Protein AF-A0A101GDX4-F1 (afdb_monomer)

Radius of gyration: 21.95 Å; Cα contacts (8 Å, |Δi|>4): 167; chains: 1; bounding box: 47×27×61 Å

Sequence (111 aa):
RYDDLLRWKRGDLLEMPWKGIYVPGLDVPMDLDGNGTPDVSFVTKAPDTGTQGVFYFVIDNKSSRLSEGDKGNILWREDETRVFDEKKYLHPISADDIILNPKLTQNPGWE

Secondary structure (DSSP, 8-state):
-HHHHHHTT-GGGGSS-EEEEEE--TT-EE-SSSSSS--EEEESS--SSPPTT-EEEE--SSSEEETTSSSEEEEE-TTS-----GGGGSPPPPHHHHHH-TT--PPTT--

Foldseek 3Di:
DVLVCLVVVNCVVVQDWDWADWFAFAPDFDDPPPPPDGQEGEYCDDDPDDDPNYHYHHQVVAQWAAPVGGTHTITGGPNDRRDDDPQNSDDWDDPVVCVVPVVDDTRPPND

Nearest PDB structures (foldseek):
  3qnk-assembly2_C  TM=5.814E-01  e=3.290E-01  Bacteroides fragilis NCTC 9343
  3qnk-assembly2_D  TM=5.899E-01  e=3.747E-01  Bacteroides fragilis NCTC 9343
  3qnk-assembly1_B  TM=5.827E-01  e=5.187E-01  Bacteroides fragilis NCTC 9343
  3l8c-assembly2_B  TM=4.695E-01  e=6.993E+00  Streptococcus pyogenes serotype M6

Structure (mmCIF, N/CA/C/O backbone):
data_AF-A0A101GDX4-F1
#
_entry.id   AF-A0A101GDX4-F1
#
loop_
_atom_site.group_PDB
_atom_site.id
_atom_site.type_symbol
_atom_site.label_atom_id
_atom_site.label_alt_id
_atom_site.label_comp_id
_atom_site.label_asym_id
_atom_site.label_entity_id
_atom_site.label_seq_id
_atom_site.pdbx_PDB_ins_code
_atom_site.Cartn_x
_atom_site.Cartn_y
_atom_site.Cartn_z
_atom_site.occupancy
_atom_site.B_iso_or_equiv
_atom_site.auth_seq_id
_atom_site.auth_comp_id
_atom_site.auth_asym_id
_atom_site.auth_atom_id
_atom_site.pdbx_PDB_model_num
ATOM 1 N N . ARG A 1 1 ? -17.259 0.432 1.018 1.00 82.94 1 ARG A N 1
ATOM 2 C CA . ARG A 1 1 ? -16.285 -0.683 0.903 1.00 82.94 1 ARG A CA 1
ATOM 3 C C . ARG A 1 1 ? -15.538 -0.922 2.208 1.00 82.94 1 ARG A C 1
ATOM 5 O O . ARG A 1 1 ? -15.690 -2.016 2.721 1.00 82.94 1 ARG A O 1
ATOM 12 N N . TYR A 1 2 ? -14.796 0.039 2.778 1.00 91.88 2 TYR A N 1
ATOM 13 C CA . TYR A 1 2 ? -14.170 -0.160 4.102 1.00 91.88 2 TYR A CA 1
ATOM 14 C C . TYR A 1 2 ? -15.210 -0.484 5.187 1.00 91.88 2 TYR A C 1
ATOM 16 O O . TYR A 1 2 ? -15.087 -1.497 5.864 1.00 91.88 2 TYR A O 1
ATOM 24 N N . ASP A 1 3 ? -16.312 0.269 5.238 1.00 93.62 3 ASP A N 1
ATOM 25 C CA . ASP A 1 3 ? -17.402 0.013 6.193 1.00 93.62 3 ASP A CA 1
ATOM 26 C C . ASP A 1 3 ? -18.028 -1.378 6.049 1.00 93.62 3 ASP A C 1
ATOM 28 O O . ASP A 1 3 ? -18.523 -1.939 7.021 1.00 93.62 3 ASP A O 1
ATOM 32 N N . ASP A 1 4 ? -18.012 -1.956 4.844 1.00 95.62 4 ASP A N 1
ATOM 33 C CA . ASP A 1 4 ? -18.502 -3.317 4.626 1.00 95.62 4 ASP A CA 1
ATOM 34 C C . ASP A 1 4 ? -17.529 -4.335 5.228 1.00 95.62 4 ASP A C 1
ATOM 36 O O . ASP A 1 4 ? -17.963 -5.284 5.873 1.00 95.62 4 ASP A O 1
ATOM 40 N N . LEU A 1 5 ? -16.217 -4.117 5.093 1.00 95.25 5 LEU A N 1
ATOM 41 C CA . LEU A 1 5 ? -15.207 -4.958 5.739 1.00 95.25 5 LEU A CA 1
ATOM 42 C C . LEU A 1 5 ? -15.348 -4.919 7.261 1.00 95.25 5 LEU A C 1
ATOM 44 O O . LEU A 1 5 ? -15.263 -5.963 7.902 1.00 95.25 5 LEU A O 1
ATOM 48 N N . LEU A 1 6 ? -15.636 -3.748 7.833 1.00 94.75 6 LEU A N 1
ATOM 49 C CA . LEU A 1 6 ? -15.895 -3.643 9.266 1.00 94.75 6 LEU A CA 1
ATOM 50 C C . LEU A 1 6 ? -17.185 -4.369 9.663 1.00 94.75 6 LEU A C 1
ATOM 52 O O . LEU A 1 6 ? -17.175 -5.210 10.559 1.00 94.75 6 LEU A O 1
ATOM 56 N N . ARG A 1 7 ? -18.286 -4.099 8.950 1.00 94.31 7 ARG A N 1
ATOM 57 C CA . ARG A 1 7 ? -19.616 -4.659 9.238 1.00 94.31 7 ARG A CA 1
ATOM 58 C C . ARG A 1 7 ? -19.656 -6.183 9.148 1.00 94.31 7 ARG A C 1
ATOM 60 O O . ARG A 1 7 ? -20.339 -6.818 9.942 1.00 94.31 7 ARG A O 1
ATOM 67 N N . TRP A 1 8 ? -18.942 -6.766 8.187 1.00 95.75 8 TRP A N 1
ATOM 68 C CA . TRP A 1 8 ? -18.903 -8.215 7.958 1.00 95.75 8 TRP A CA 1
ATOM 69 C C . TRP A 1 8 ? -17.749 -8.919 8.673 1.00 95.75 8 TRP A C 1
ATOM 71 O O . TRP A 1 8 ? -17.550 -10.113 8.457 1.00 95.75 8 TRP A O 1
ATOM 81 N N . LYS A 1 9 ? -16.989 -8.199 9.507 1.00 94.88 9 LYS A N 1
ATOM 82 C CA . LYS A 1 9 ? -15.807 -8.720 10.199 1.00 94.88 9 LYS A CA 1
ATOM 83 C C . LYS A 1 9 ? -14.784 -9.350 9.233 1.00 94.88 9 LYS A C 1
ATOM 85 O O . LYS A 1 9 ? -14.356 -10.486 9.405 1.00 94.88 9 LYS A O 1
ATOM 90 N N . ARG A 1 10 ? -14.443 -8.614 8.169 1.00 96.12 10 ARG A N 1
ATOM 91 C CA . ARG A 1 10 ? -13.498 -8.999 7.101 1.00 96.12 10 ARG A CA 1
ATOM 92 C C . ARG A 1 10 ? -12.288 -8.064 7.006 1.00 96.12 10 ARG A C 1
ATOM 94 O O . ARG A 1 10 ? -11.862 -7.680 5.919 1.00 96.12 10 ARG A O 1
ATOM 101 N N . GLY A 1 11 ? -11.770 -7.639 8.154 1.00 93.94 11 GLY A N 1
ATOM 102 C CA . GLY A 1 11 ? -10.562 -6.820 8.265 1.00 93.94 11 GLY A CA 1
ATOM 103 C C . GLY A 1 11 ? -9.282 -7.559 7.865 1.00 93.94 11 GLY A C 1
ATOM 104 O O . GLY A 1 11 ? -8.338 -6.916 7.423 1.00 93.94 11 GLY A O 1
ATOM 105 N N . ASP A 1 12 ? -9.288 -8.894 7.896 1.00 94.12 12 ASP A N 1
ATOM 106 C CA . ASP A 1 12 ? -8.229 -9.769 7.369 1.00 94.12 12 ASP A CA 1
ATOM 107 C C . ASP A 1 12 ? -7.890 -9.458 5.900 1.00 94.12 12 ASP A C 1
ATOM 109 O O . ASP A 1 12 ? -6.734 -9.477 5.484 1.00 94.12 12 ASP A O 1
ATOM 113 N N . LEU A 1 13 ? -8.889 -9.063 5.106 1.00 93.88 13 LEU A N 1
ATOM 114 C CA . LEU A 1 13 ? -8.683 -8.668 3.710 1.00 93.88 13 LEU A CA 1
ATOM 115 C C . LEU A 1 13 ? -7.839 -7.391 3.563 1.00 93.88 13 LEU A C 1
ATOM 117 O O . LEU A 1 13 ? -7.289 -7.132 2.493 1.00 93.88 13 LEU A O 1
ATOM 121 N N . LEU A 1 14 ? -7.716 -6.587 4.621 1.00 92.81 14 LEU A N 1
ATOM 122 C CA . LEU A 1 14 ? -6.855 -5.406 4.640 1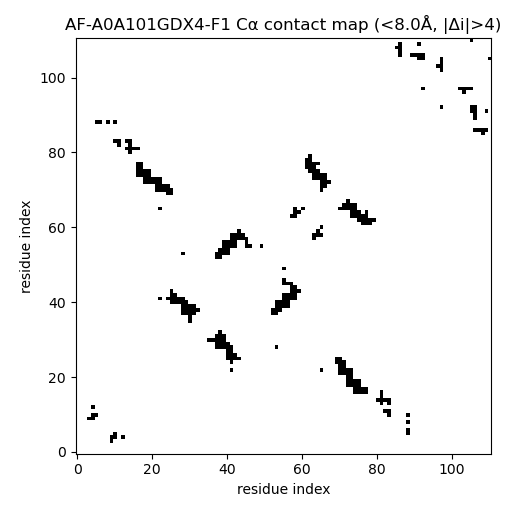.00 92.81 14 LEU A CA 1
ATOM 123 C C . LEU A 1 14 ? -5.393 -5.750 4.918 1.00 92.81 14 LEU A C 1
ATOM 125 O O . LEU A 1 14 ? -4.552 -4.872 4.748 1.00 92.81 14 LEU A O 1
ATOM 129 N N . GLU A 1 15 ? -5.081 -6.986 5.305 1.00 93.31 15 GLU A N 1
ATOM 130 C CA . GLU A 1 15 ? -3.716 -7.460 5.563 1.00 93.31 15 GLU A CA 1
ATOM 131 C C . GLU A 1 15 ? -3.024 -7.980 4.295 1.00 93.31 15 GLU A C 1
ATOM 133 O O . GLU A 1 15 ? -1.810 -8.169 4.281 1.00 93.31 15 GLU A O 1
ATOM 138 N N . MET A 1 16 ? -3.771 -8.170 3.201 1.00 90.94 16 MET A N 1
ATOM 139 C CA . MET A 1 16 ? -3.242 -8.680 1.933 1.00 90.94 16 MET A CA 1
ATOM 140 C C . MET A 1 16 ? -2.056 -7.845 1.412 1.00 90.94 16 MET A C 1
ATOM 142 O O . MET A 1 16 ? -2.077 -6.622 1.543 1.00 90.94 16 MET A O 1
ATOM 146 N N . PRO A 1 17 ? -1.053 -8.442 0.746 1.00 88.94 17 PRO A N 1
ATOM 147 C CA . PRO A 1 17 ? 0.048 -7.685 0.156 1.00 88.94 17 PRO A CA 1
ATOM 148 C C . PRO A 1 17 ? -0.438 -6.626 -0.836 1.00 88.94 17 PRO A C 1
ATOM 150 O O . PRO A 1 17 ? -1.387 -6.844 -1.598 1.00 88.94 17 PRO A O 1
ATOM 153 N N . TRP A 1 18 ? 0.234 -5.477 -0.865 1.00 91.06 18 TRP A N 1
ATOM 154 C CA . TRP A 1 18 ? -0.032 -4.466 -1.879 1.00 91.06 18 TRP A CA 1
ATOM 155 C C . TRP A 1 18 ? 0.555 -4.907 -3.213 1.00 91.06 18 TRP A C 1
ATOM 157 O O . TRP A 1 18 ? 1.769 -4.914 -3.413 1.00 91.06 18 TRP A O 1
ATOM 167 N N . LYS A 1 19 ? -0.341 -5.281 -4.125 1.00 92.62 19 LYS A N 1
ATOM 168 C CA . LYS A 1 19 ? -0.009 -5.721 -5.474 1.00 92.62 19 LYS A CA 1
ATOM 169 C C . LYS A 1 19 ? -0.240 -4.575 -6.457 1.00 92.62 19 LYS A C 1
ATOM 171 O O . LYS A 1 19 ? -1.372 -4.136 -6.647 1.00 92.62 19 LYS A O 1
ATOM 176 N N . GLY A 1 20 ? 0.843 -4.085 -7.046 1.00 92.94 20 GLY A N 1
ATOM 177 C CA . GLY A 1 20 ? 0.854 -3.016 -8.037 1.00 92.94 20 GLY A CA 1
ATOM 178 C C . GLY A 1 20 ? 0.750 -3.519 -9.478 1.00 92.94 20 GLY A C 1
ATOM 179 O O . GLY A 1 20 ? 0.327 -4.648 -9.755 1.00 92.94 20 GLY A O 1
ATOM 180 N N . ILE A 1 21 ? 1.156 -2.651 -10.406 1.00 93.44 21 ILE A N 1
ATOM 181 C CA . ILE A 1 21 ? 1.162 -2.917 -11.850 1.00 93.44 21 ILE A CA 1
ATOM 182 C C . ILE A 1 21 ? 2.060 -4.105 -12.213 1.00 93.44 21 ILE A C 1
ATOM 184 O O . ILE A 1 21 ? 2.933 -4.497 -11.438 1.00 93.44 21 ILE A O 1
ATOM 188 N N . TYR A 1 22 ? 1.820 -4.683 -13.389 1.00 94.88 22 TYR A N 1
ATOM 189 C CA . TYR A 1 22 ? 2.669 -5.726 -13.957 1.00 94.88 22 TYR A CA 1
ATOM 190 C C . TYR A 1 22 ? 3.878 -5.103 -14.660 1.00 94.88 22 TYR A C 1
ATOM 192 O O . TYR A 1 22 ? 3.715 -4.200 -15.476 1.00 94.88 22 TYR A O 1
ATOM 200 N N . VAL A 1 23 ? 5.067 -5.619 -14.368 1.00 95.12 23 VAL A N 1
ATOM 201 C CA . VAL A 1 23 ? 6.347 -5.243 -14.966 1.00 95.12 23 VAL A CA 1
ATOM 202 C C . VAL A 1 23 ? 6.812 -6.400 -15.857 1.00 95.12 23 VAL A C 1
ATOM 204 O O . VAL A 1 23 ? 6.926 -7.530 -15.375 1.00 95.12 23 VAL A O 1
ATOM 207 N N . PRO A 1 24 ? 7.065 -6.165 -17.157 1.00 93.81 24 PRO A N 1
ATOM 208 C CA . PRO A 1 24 ? 7.417 -7.228 -18.096 1.00 93.81 24 PRO A CA 1
ATOM 209 C C . PRO A 1 24 ? 8.838 -7.770 -17.905 1.00 93.81 24 PRO A C 1
ATOM 211 O O . PRO A 1 24 ? 9.093 -8.912 -18.285 1.00 93.81 24 PRO A O 1
ATOM 214 N N . GLY A 1 25 ? 9.738 -6.978 -17.324 1.00 94.44 25 GLY A N 1
ATOM 215 C CA . GLY A 1 25 ? 11.118 -7.356 -17.050 1.00 94.44 25 GLY A CA 1
ATOM 216 C C . GLY A 1 25 ? 11.897 -6.226 -16.378 1.00 94.44 25 GLY A C 1
ATOM 217 O O . GLY A 1 25 ? 11.524 -5.057 -16.495 1.00 94.44 25 GLY A O 1
ATOM 218 N N . LEU A 1 26 ? 12.984 -6.578 -15.694 1.00 93.38 26 LEU A N 1
ATOM 219 C CA . LEU A 1 26 ? 13.979 -5.618 -15.215 1.00 93.38 26 LEU A CA 1
ATOM 220 C C . LEU A 1 26 ? 14.703 -4.943 -16.384 1.00 93.38 26 LEU A C 1
ATOM 222 O O . LEU A 1 26 ? 14.898 -5.543 -17.439 1.00 93.38 26 LEU A O 1
ATOM 226 N N . ASP A 1 27 ? 15.098 -3.689 -16.177 1.00 92.44 27 ASP A N 1
ATOM 227 C CA . ASP A 1 27 ? 15.819 -2.843 -17.130 1.00 92.44 27 ASP A CA 1
ATOM 228 C C . ASP A 1 27 ? 15.075 -2.613 -18.462 1.00 92.44 27 ASP A C 1
ATOM 230 O O . ASP A 1 27 ? 15.655 -2.113 -19.427 1.00 92.44 27 ASP A O 1
ATOM 234 N N . VAL A 1 28 ? 13.775 -2.927 -18.513 1.00 92.38 28 VAL A N 1
ATOM 235 C CA . VAL A 1 28 ? 12.891 -2.657 -19.651 1.00 92.38 28 VAL A CA 1
ATOM 236 C C . VAL A 1 28 ? 12.095 -1.380 -19.366 1.00 92.38 28 VAL A C 1
ATOM 238 O O . VAL A 1 28 ? 11.230 -1.390 -18.486 1.00 92.38 28 VAL A O 1
ATOM 241 N N . PRO A 1 29 ? 12.345 -0.278 -20.098 1.00 92.44 29 PRO A N 1
ATOM 242 C CA . PRO A 1 29 ? 11.544 0.930 -19.972 1.00 92.44 29 PRO A CA 1
ATOM 243 C C . PRO A 1 29 ? 10.091 0.685 -20.396 1.00 92.44 29 PRO A C 1
ATOM 245 O O . PRO A 1 29 ? 9.825 0.010 -21.391 1.00 92.44 29 PRO A O 1
ATOM 248 N N . MET A 1 30 ? 9.157 1.254 -19.645 1.00 94.12 30 MET A N 1
ATOM 249 C CA . MET A 1 30 ? 7.720 1.152 -19.846 1.00 94.12 30 MET A CA 1
ATOM 250 C C . MET A 1 30 ? 7.131 2.532 -20.115 1.00 94.12 30 MET A C 1
ATOM 252 O O . MET A 1 30 ? 7.428 3.489 -19.402 1.00 94.12 30 MET A O 1
ATOM 256 N N . ASP A 1 31 ? 6.271 2.589 -21.122 1.00 94.81 31 ASP A N 1
ATOM 257 C CA . ASP A 1 31 ? 5.364 3.698 -21.396 1.00 94.81 31 ASP A CA 1
ATOM 258 C C . ASP A 1 31 ? 4.060 3.437 -20.625 1.00 94.81 31 ASP A C 1
ATOM 260 O O . ASP A 1 31 ? 3.380 2.430 -20.856 1.00 94.81 31 ASP A O 1
ATOM 264 N N . LEU A 1 32 ? 3.779 4.274 -19.630 1.00 92.44 32 LEU A N 1
ATOM 265 C CA . LEU A 1 32 ? 2.620 4.148 -18.752 1.00 92.44 32 LEU A CA 1
ATOM 266 C C . LEU A 1 32 ? 1.477 5.077 -19.162 1.00 92.44 32 LEU A C 1
ATOM 268 O O . LEU A 1 32 ? 0.331 4.800 -18.794 1.00 92.44 32 LEU A O 1
ATOM 272 N N . ASP A 1 33 ? 1.764 6.158 -19.887 1.00 93.56 33 ASP A N 1
ATOM 273 C CA . ASP A 1 33 ? 0.761 7.124 -20.341 1.00 93.56 33 ASP A CA 1
ATOM 274 C C . ASP A 1 33 ? 0.312 6.913 -21.804 1.00 93.56 33 ASP A C 1
ATOM 276 O O . ASP A 1 33 ? -0.706 7.467 -22.229 1.00 93.56 33 ASP A O 1
ATOM 280 N N . GLY A 1 34 ? 1.004 6.048 -22.545 1.00 92.38 34 GLY A N 1
ATOM 281 C CA . GLY A 1 34 ? 0.720 5.679 -23.928 1.00 92.38 34 GLY A CA 1
ATOM 282 C C . GLY A 1 34 ? 1.215 6.689 -24.965 1.00 92.38 34 GLY A C 1
ATOM 283 O O . GLY A 1 34 ? 0.695 6.700 -26.087 1.00 92.38 34 GLY A O 1
ATOM 284 N N . ASN A 1 35 ? 2.159 7.568 -24.620 1.00 94.88 35 ASN A N 1
ATOM 285 C CA . ASN A 1 35 ? 2.654 8.622 -25.508 1.00 94.88 35 ASN A CA 1
ATOM 286 C C . ASN A 1 35 ? 3.744 8.154 -26.502 1.00 94.88 35 ASN A C 1
ATOM 288 O O .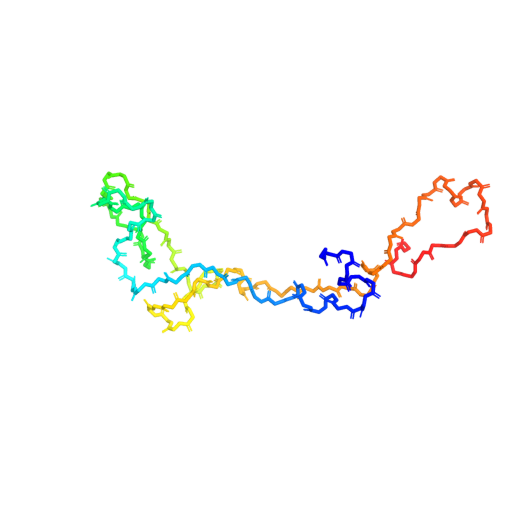 ASN A 1 35 ? 4.178 8.930 -27.359 1.00 94.88 35 ASN A O 1
ATOM 292 N N . GLY A 1 36 ? 4.170 6.889 -26.429 1.00 92.62 36 GLY A N 1
ATOM 293 C CA . GLY A 1 36 ? 5.204 6.297 -27.278 1.00 92.62 36 GLY A CA 1
ATOM 294 C C . GLY A 1 36 ? 6.638 6.549 -26.803 1.00 92.62 36 GLY A C 1
ATOM 295 O O . GLY A 1 36 ? 7.584 6.127 -27.474 1.00 92.62 36 GLY A O 1
ATOM 296 N N . THR A 1 37 ? 6.820 7.212 -25.662 1.00 93.75 37 THR A N 1
ATOM 297 C CA . THR A 1 37 ? 8.101 7.406 -24.978 1.00 93.75 37 THR A CA 1
ATOM 298 C C . THR A 1 37 ? 8.062 6.735 -23.602 1.00 93.75 37 THR A C 1
ATOM 300 O O . THR A 1 37 ? 7.010 6.694 -22.978 1.00 93.75 37 THR A O 1
ATOM 303 N N . PRO A 1 38 ? 9.170 6.152 -23.113 1.00 93.56 38 PRO A N 1
ATOM 304 C CA . PRO A 1 38 ? 9.140 5.491 -21.814 1.00 93.56 38 PRO A CA 1
ATOM 305 C C . PRO A 1 38 ? 9.080 6.486 -20.650 1.00 93.56 38 PRO A C 1
ATOM 307 O O . PRO A 1 38 ? 9.819 7.469 -20.641 1.00 93.56 38 PRO A O 1
ATOM 310 N N . ASP A 1 39 ? 8.297 6.149 -19.627 1.00 93.56 39 ASP A N 1
ATOM 311 C CA . ASP A 1 39 ? 8.129 6.938 -18.402 1.00 93.56 39 ASP A CA 1
ATOM 312 C C . ASP A 1 39 ? 8.898 6.352 -17.218 1.00 93.56 39 ASP A C 1
ATOM 314 O O . ASP A 1 39 ? 9.386 7.081 -16.355 1.00 93.56 39 ASP A O 1
ATOM 318 N N . VAL A 1 40 ? 8.987 5.021 -17.130 1.00 93.94 40 VAL A N 1
ATOM 319 C CA . VAL A 1 40 ? 9.585 4.334 -15.978 1.00 93.94 40 VAL A CA 1
ATOM 320 C C . VAL A 1 40 ? 10.425 3.140 -16.406 1.00 93.94 40 VAL A C 1
ATOM 322 O O . VAL A 1 40 ? 10.111 2.472 -17.381 1.00 93.94 40 VAL A O 1
ATOM 325 N N . SER A 1 41 ? 11.476 2.825 -15.661 1.00 94.38 41 SER A N 1
ATOM 326 C CA . SER A 1 41 ? 12.209 1.565 -15.774 1.00 94.38 41 SER A CA 1
ATOM 327 C C . SER A 1 41 ? 12.471 0.990 -14.385 1.00 94.38 41 SER A C 1
ATOM 329 O O . SER A 1 41 ? 12.824 1.721 -13.456 1.00 94.38 41 SER A O 1
ATOM 331 N N . PHE A 1 42 ? 12.281 -0.319 -14.234 1.00 94.12 42 PHE A N 1
ATOM 332 C CA . PHE A 1 42 ? 12.492 -1.038 -12.978 1.00 94.12 42 PHE A CA 1
ATOM 333 C C . PHE A 1 42 ? 13.866 -1.691 -12.999 1.00 94.12 42 PHE A C 1
ATOM 335 O O . PHE A 1 42 ? 14.123 -2.554 -13.830 1.00 94.12 42 PHE A O 1
ATOM 342 N N . VAL A 1 43 ? 14.750 -1.287 -12.094 1.00 94.06 43 VAL A N 1
ATOM 343 C CA . VAL A 1 43 ? 16.172 -1.650 -12.133 1.00 94.06 43 VAL A CA 1
ATOM 344 C C . VAL A 1 43 ? 16.632 -2.191 -10.787 1.00 94.06 43 VAL A C 1
ATOM 346 O O . VAL A 1 43 ? 16.058 -1.874 -9.752 1.00 94.06 43 VAL A O 1
ATOM 349 N N . THR A 1 44 ? 17.701 -2.982 -10.760 1.00 92.94 44 THR A N 1
ATOM 350 C CA . THR A 1 44 ? 18.325 -3.410 -9.486 1.00 92.94 44 THR A CA 1
ATOM 351 C C . THR A 1 44 ? 19.313 -2.379 -8.943 1.00 92.94 44 THR A C 1
ATOM 353 O O . THR A 1 44 ? 19.605 -2.343 -7.748 1.00 92.94 44 THR A O 1
ATOM 356 N N . LYS A 1 45 ? 19.817 -1.508 -9.818 1.00 92.75 45 LYS A N 1
ATOM 357 C CA . LYS A 1 45 ? 20.704 -0.395 -9.492 1.00 92.75 45 LYS A CA 1
ATOM 358 C C . LYS A 1 45 ? 20.373 0.773 -10.412 1.00 92.75 45 LYS A C 1
ATOM 360 O O . LYS A 1 45 ? 20.221 0.583 -11.614 1.00 92.75 45 LYS A O 1
ATOM 365 N N . ALA A 1 46 ? 20.297 1.979 -9.854 1.00 89.62 46 ALA A N 1
ATOM 366 C CA . ALA A 1 46 ? 20.129 3.182 -10.659 1.00 89.62 46 ALA A CA 1
ATOM 367 C C . ALA A 1 46 ? 21.305 3.344 -11.651 1.00 89.62 46 ALA A C 1
ATOM 369 O O . ALA A 1 46 ? 22.459 3.138 -11.252 1.00 89.62 46 ALA A O 1
ATOM 370 N N . PRO A 1 47 ? 21.040 3.696 -12.922 1.00 89.38 47 PRO A N 1
ATOM 371 C CA . PRO A 1 47 ? 22.093 3.927 -13.903 1.00 89.38 47 PRO A CA 1
ATOM 372 C C . PRO A 1 47 ? 22.864 5.216 -13.594 1.00 89.38 47 PRO A C 1
ATOM 374 O O . PRO A 1 47 ? 22.291 6.195 -13.120 1.00 89.38 47 PRO A O 1
ATOM 377 N N . ASP A 1 48 ? 24.156 5.242 -13.931 1.00 88.44 48 ASP A N 1
ATOM 378 C CA . ASP A 1 48 ? 25.006 6.431 -13.746 1.00 88.44 48 ASP A CA 1
ATOM 379 C C . ASP A 1 48 ? 24.601 7.582 -14.689 1.00 88.44 48 ASP A C 1
ATOM 381 O O . ASP A 1 48 ? 24.851 8.754 -14.415 1.00 88.44 48 ASP A O 1
ATOM 385 N N . THR A 1 49 ? 23.965 7.260 -15.818 1.00 87.56 49 THR A N 1
ATOM 386 C CA . THR A 1 49 ? 23.396 8.229 -16.763 1.00 87.56 49 THR A CA 1
ATOM 387 C C . THR A 1 49 ? 21.981 7.796 -17.119 1.00 87.56 49 THR A C 1
ATOM 389 O O . THR A 1 49 ? 21.786 6.827 -17.851 1.00 87.56 49 THR A O 1
ATOM 392 N N . GLY A 1 50 ? 20.991 8.495 -16.566 1.00 84.88 50 GLY A N 1
ATOM 393 C CA . GLY A 1 50 ? 19.580 8.243 -16.845 1.00 84.88 50 GLY A CA 1
ATOM 394 C C . GLY A 1 50 ? 19.128 8.850 -18.172 1.00 84.88 50 GLY A C 1
ATOM 395 O O . GLY A 1 50 ? 19.644 9.877 -18.617 1.00 84.88 50 GLY A O 1
ATOM 396 N N . THR A 1 51 ? 18.133 8.230 -18.797 1.00 88.81 51 THR A N 1
ATOM 397 C CA . THR A 1 51 ? 17.428 8.809 -19.942 1.00 88.81 51 THR A CA 1
ATOM 398 C C . THR A 1 51 ? 16.488 9.919 -19.469 1.00 88.81 51 THR A C 1
ATOM 400 O O . THR A 1 51 ? 15.744 9.748 -18.504 1.00 88.81 51 THR A O 1
ATOM 403 N N . GLN A 1 52 ? 16.512 11.073 -20.143 1.00 89.12 52 GLN A N 1
ATOM 404 C CA . GLN A 1 52 ? 15.617 12.186 -19.823 1.00 89.12 52 GLN A CA 1
ATOM 405 C C . GLN A 1 52 ? 14.154 11.758 -20.004 1.00 89.12 52 GLN A C 1
ATOM 407 O O . GLN A 1 52 ? 13.799 11.222 -21.048 1.00 89.12 52 GLN A O 1
ATOM 412 N N . GLY A 1 53 ? 13.323 12.009 -18.991 1.00 88.56 53 GLY A N 1
ATOM 413 C CA . GLY A 1 53 ? 11.909 11.613 -18.982 1.00 88.56 53 GLY A CA 1
ATOM 414 C C . GLY A 1 53 ? 11.638 10.242 -18.359 1.00 88.56 53 GLY A C 1
ATOM 415 O O . GLY A 1 53 ? 10.507 9.994 -17.968 1.00 88.56 53 GLY A O 1
ATOM 416 N N . VAL A 1 54 ? 12.665 9.403 -18.162 1.00 93.31 54 VAL A N 1
ATOM 417 C CA . VAL A 1 54 ? 12.508 8.071 -17.560 1.00 93.31 54 VAL A CA 1
ATOM 418 C C . VAL A 1 54 ? 12.820 8.115 -16.067 1.00 93.31 54 VAL A C 1
ATOM 420 O O . VAL A 1 54 ? 13.928 8.458 -15.648 1.00 93.31 54 VAL A O 1
ATOM 423 N N . PHE A 1 55 ? 11.854 7.716 -15.249 1.00 93.31 55 PHE A N 1
ATOM 424 C CA . PHE A 1 55 ? 12.043 7.472 -13.828 1.00 93.31 55 PHE A CA 1
ATOM 425 C C . PHE A 1 55 ? 12.606 6.064 -13.595 1.00 93.31 55 PHE A C 1
ATOM 427 O O . PHE A 1 55 ? 12.058 5.078 -14.076 1.00 93.31 55 PHE A O 1
ATOM 434 N N . TYR A 1 56 ? 13.682 5.939 -12.822 1.00 93.31 56 TYR A N 1
ATOM 435 C CA . TYR A 1 56 ? 14.268 4.635 -12.499 1.00 93.31 56 TYR A CA 1
ATOM 436 C C . TYR A 1 56 ? 13.847 4.207 -11.097 1.00 93.31 56 TYR A C 1
ATOM 438 O O . TYR A 1 56 ? 14.306 4.770 -10.102 1.00 93.31 56 TYR A O 1
ATOM 446 N N . PHE A 1 57 ? 12.979 3.201 -11.016 1.00 92.62 57 PHE A N 1
ATOM 447 C CA . PHE A 1 57 ? 12.562 2.611 -9.752 1.00 92.62 57 PHE A CA 1
ATOM 448 C C . PHE A 1 57 ? 13.499 1.457 -9.381 1.00 92.62 57 PHE A C 1
ATOM 450 O O . PHE A 1 57 ? 13.633 0.496 -10.136 1.00 92.62 57 PHE A O 1
ATOM 457 N N . VAL A 1 58 ? 14.137 1.537 -8.211 1.00 93.38 58 VAL A N 1
ATOM 458 C CA . VAL A 1 58 ? 15.086 0.513 -7.758 1.00 93.38 58 VAL A CA 1
ATOM 459 C C . VAL A 1 58 ? 14.361 -0.590 -6.986 1.00 93.38 58 VAL A C 1
ATOM 461 O O . VAL A 1 58 ? 13.809 -0.335 -5.919 1.00 93.38 58 VAL A O 1
ATOM 464 N N . ILE A 1 59 ? 14.405 -1.816 -7.508 1.00 92.38 59 ILE A N 1
ATOM 465 C CA . ILE A 1 59 ? 13.921 -3.033 -6.850 1.00 92.38 59 ILE A CA 1
ATOM 466 C C . ILE A 1 59 ? 15.006 -3.529 -5.892 1.00 92.38 59 ILE A C 1
ATOM 468 O O . ILE A 1 59 ? 16.026 -4.085 -6.300 1.00 92.38 59 ILE A O 1
ATOM 472 N N . ASP A 1 60 ? 14.781 -3.315 -4.599 1.00 90.81 60 ASP A N 1
ATOM 473 C CA . ASP A 1 60 ? 15.723 -3.647 -3.523 1.00 90.81 60 ASP A CA 1
ATOM 474 C C . ASP A 1 60 ? 15.641 -5.110 -3.049 1.00 90.81 60 ASP A C 1
ATOM 476 O O . ASP A 1 60 ? 16.432 -5.537 -2.203 1.00 90.81 60 ASP A O 1
ATOM 480 N N . ASN A 1 61 ? 14.676 -5.880 -3.564 1.00 88.25 61 ASN A N 1
ATOM 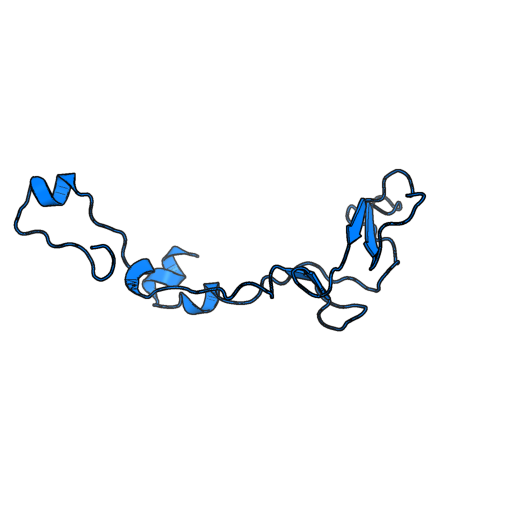481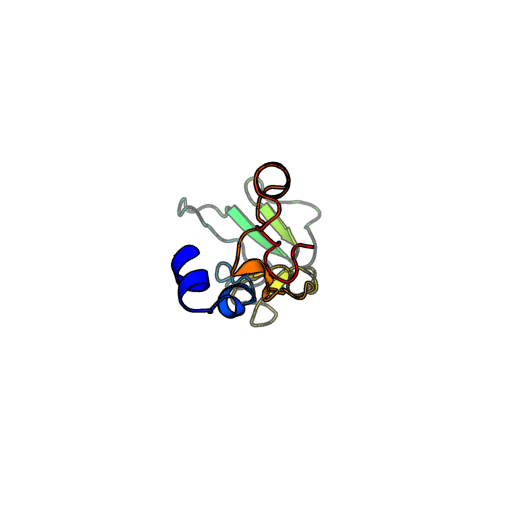 C CA . ASN A 1 61 ? 14.350 -7.227 -3.102 1.00 88.25 61 ASN A CA 1
ATOM 482 C C . ASN A 1 61 ? 14.095 -7.311 -1.586 1.00 88.25 61 ASN A C 1
ATOM 484 O O . ASN A 1 61 ? 14.272 -8.368 -0.972 1.00 88.25 61 ASN A O 1
ATOM 488 N N . LYS A 1 62 ? 13.642 -6.221 -0.962 1.00 88.44 62 LYS A N 1
ATOM 489 C CA . LYS A 1 62 ? 13.244 -6.171 0.451 1.00 88.44 62 LYS A CA 1
ATOM 490 C C . LYS A 1 62 ? 11.873 -5.527 0.583 1.00 88.44 62 LYS A C 1
ATOM 492 O O . LYS A 1 62 ? 10.896 -6.243 0.759 1.00 88.44 62 LYS A O 1
ATOM 497 N N . SER A 1 63 ? 11.815 -4.207 0.441 1.00 88.00 63 SER A N 1
ATOM 498 C CA . SER A 1 63 ? 10.573 -3.438 0.507 1.00 88.00 63 SER A CA 1
ATOM 499 C C . SER A 1 63 ? 9.834 -3.392 -0.827 1.00 88.00 63 SER A C 1
ATOM 501 O O . SER A 1 63 ? 8.639 -3.121 -0.878 1.00 88.00 63 SER A O 1
ATOM 503 N N . SER A 1 64 ? 10.529 -3.691 -1.917 1.00 90.81 64 SER A N 1
ATOM 504 C CA . SER A 1 64 ? 9.996 -3.720 -3.269 1.00 90.81 64 SER A CA 1
ATOM 505 C C . SER A 1 64 ? 10.496 -4.972 -3.981 1.00 90.81 64 SER A C 1
ATOM 507 O O . SER A 1 64 ? 11.697 -5.246 -4.039 1.00 90.81 64 SER A O 1
ATOM 509 N N . ARG A 1 65 ? 9.560 -5.774 -4.489 1.00 92.75 65 ARG A N 1
ATOM 510 C CA . ARG A 1 65 ? 9.836 -7.043 -5.178 1.00 92.75 65 ARG A CA 1
ATOM 511 C C . ARG A 1 65 ? 8.947 -7.190 -6.397 1.00 92.75 65 ARG A C 1
ATOM 513 O O . ARG A 1 65 ? 7.865 -6.614 -6.449 1.00 92.75 65 ARG A O 1
ATOM 520 N N . LEU A 1 66 ? 9.389 -7.988 -7.359 1.00 94.00 66 LEU A N 1
ATOM 521 C CA . LEU A 1 66 ? 8.542 -8.451 -8.452 1.00 94.00 66 LEU A CA 1
ATOM 522 C C . LEU A 1 66 ? 8.063 -9.870 -8.147 1.00 94.00 66 LEU A C 1
ATOM 524 O O . LEU A 1 66 ? 8.829 -10.693 -7.645 1.00 94.00 66 LEU A O 1
ATOM 528 N N . SER A 1 67 ? 6.795 -10.163 -8.437 1.00 93.88 67 SER A N 1
ATOM 529 C CA . SER A 1 67 ? 6.167 -11.430 -8.043 1.00 93.88 67 SER A CA 1
ATOM 530 C C . SER A 1 67 ? 6.797 -12.680 -8.668 1.00 93.88 67 SER A C 1
ATOM 532 O O . SER A 1 67 ? 6.612 -13.768 -8.134 1.00 93.88 67 SER A O 1
ATOM 534 N N . GLU A 1 68 ? 7.513 -12.548 -9.788 1.00 93.25 68 GLU A N 1
ATOM 535 C CA . GLU A 1 68 ? 8.205 -13.650 -10.477 1.00 93.25 68 GLU A CA 1
ATOM 536 C C . GLU A 1 68 ? 9.738 -13.477 -10.465 1.00 93.25 68 GLU A C 1
ATOM 538 O O . GLU A 1 68 ? 10.448 -14.151 -11.205 1.00 93.25 68 GLU A O 1
ATOM 543 N N . GLY A 1 69 ? 10.269 -12.592 -9.613 1.00 89.38 69 GLY A N 1
ATOM 544 C CA . GLY A 1 69 ? 11.705 -12.338 -9.471 1.00 89.38 69 GLY A CA 1
ATOM 545 C C . GLY A 1 69 ? 12.217 -11.233 -10.396 1.00 89.38 69 GLY A C 1
ATOM 546 O O . GLY A 1 69 ? 12.585 -10.167 -9.911 1.00 89.38 69 GLY A O 1
ATOM 547 N N . ASP A 1 70 ? 12.221 -11.464 -11.710 1.00 91.88 70 ASP A N 1
ATOM 548 C CA . ASP A 1 70 ? 12.677 -10.493 -12.724 1.00 91.88 70 ASP A CA 1
ATOM 549 C C . ASP A 1 70 ? 11.535 -9.812 -13.496 1.00 91.88 70 ASP A C 1
ATOM 551 O O . ASP A 1 70 ? 11.762 -8.852 -14.230 1.00 91.88 70 ASP A O 1
ATOM 555 N N . LYS A 1 71 ? 10.304 -10.283 -13.305 1.00 93.69 71 LYS A N 1
ATOM 556 C CA . LYS A 1 71 ? 9.069 -9.789 -13.921 1.00 93.69 71 LYS A CA 1
ATOM 557 C C . LYS A 1 71 ? 7.877 -10.050 -13.001 1.00 93.69 71 LYS A C 1
ATOM 559 O O . LYS A 1 71 ? 8.021 -10.617 -11.915 1.00 93.69 71 LYS A O 1
ATOM 564 N N . GLY A 1 72 ? 6.685 -9.654 -13.427 1.00 95.25 72 GLY A N 1
ATOM 565 C CA . GLY A 1 72 ? 5.456 -9.868 -12.668 1.00 95.25 72 GLY A CA 1
ATOM 566 C C . GLY A 1 72 ? 4.947 -8.593 -12.009 1.00 95.25 72 GLY A C 1
ATOM 567 O O . GLY A 1 72 ? 5.352 -7.486 -12.348 1.00 95.25 72 GLY A O 1
ATOM 568 N N . ASN A 1 73 ? 4.022 -8.724 -11.064 1.00 95.38 73 ASN A N 1
ATOM 569 C CA . ASN A 1 73 ? 3.476 -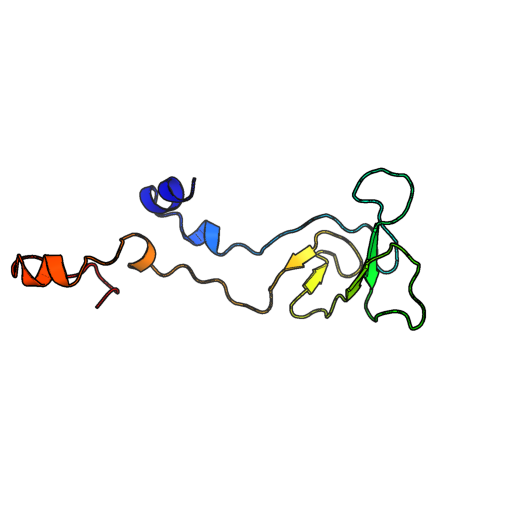7.567 -10.364 1.00 95.38 73 ASN A CA 1
ATOM 570 C C . ASN A 1 73 ? 4.429 -7.050 -9.289 1.00 95.38 73 ASN A C 1
ATOM 572 O O . ASN A 1 73 ? 5.064 -7.838 -8.589 1.00 95.38 73 ASN A O 1
ATOM 576 N N . ILE A 1 74 ? 4.446 -5.732 -9.105 1.00 93.88 74 ILE A N 1
ATOM 577 C CA . ILE A 1 74 ? 5.161 -5.104 -7.992 1.00 93.88 74 ILE A CA 1
ATOM 578 C C . ILE A 1 74 ? 4.479 -5.498 -6.682 1.00 93.88 74 ILE A C 1
ATOM 580 O O . ILE A 1 74 ? 3.275 -5.300 -6.518 1.00 93.88 74 ILE A O 1
ATOM 584 N N . LEU A 1 75 ? 5.250 -6.037 -5.750 1.00 93.50 75 LEU A N 1
ATOM 585 C CA . LEU A 1 75 ? 4.862 -6.283 -4.370 1.00 93.50 75 LEU A CA 1
ATOM 586 C C . LEU A 1 75 ? 5.489 -5.182 -3.514 1.00 93.50 75 LEU A C 1
ATOM 588 O O . LEU A 1 75 ? 6.713 -5.035 -3.482 1.00 93.50 75 LEU A O 1
ATOM 592 N N . TRP A 1 76 ? 4.642 -4.375 -2.875 1.00 90.69 76 TRP A N 1
ATOM 593 C CA . TRP A 1 76 ? 5.063 -3.216 -2.090 1.00 90.69 76 TRP A CA 1
ATOM 594 C C . TRP A 1 76 ? 5.025 -3.515 -0.592 1.00 90.69 76 TRP A C 1
ATOM 596 O O . TRP A 1 76 ? 4.014 -4.002 -0.084 1.00 90.69 76 TRP A O 1
ATOM 606 N N . ARG A 1 77 ? 6.111 -3.160 0.100 1.00 90.12 77 ARG A N 1
ATOM 607 C CA . ARG A 1 77 ? 6.321 -3.277 1.552 1.00 90.12 77 ARG A CA 1
ATOM 608 C C . ARG A 1 77 ? 6.051 -4.681 2.086 1.00 90.12 77 ARG A C 1
ATOM 610 O O . ARG A 1 77 ? 5.418 -4.855 3.120 1.00 90.12 77 ARG A O 1
ATOM 617 N N . GLU A 1 78 ? 6.530 -5.696 1.364 1.00 84.94 78 GLU A N 1
ATOM 618 C CA . GLU A 1 78 ? 6.431 -7.099 1.801 1.00 84.94 78 GLU A CA 1
ATOM 619 C C . GLU A 1 78 ? 7.289 -7.377 3.054 1.00 84.94 78 GLU A C 1
ATOM 621 O O . GLU A 1 78 ? 7.069 -8.353 3.767 1.00 84.94 78 GLU A O 1
ATOM 626 N N . ASP A 1 79 ? 8.241 -6.493 3.359 1.00 89.00 79 ASP A N 1
ATOM 627 C CA . ASP A 1 79 ? 9.020 -6.499 4.595 1.00 89.00 79 ASP A CA 1
ATOM 628 C C . ASP A 1 79 ? 8.202 -6.108 5.838 1.00 89.00 79 ASP A C 1
ATOM 630 O O . ASP A 1 79 ? 8.623 -6.390 6.962 1.00 89.00 79 ASP A O 1
ATOM 634 N N . GLU A 1 80 ? 7.027 -5.499 5.664 1.00 89.44 80 GLU A N 1
ATOM 635 C CA . GLU A 1 80 ? 6.138 -5.112 6.754 1.00 89.44 80 GLU A CA 1
ATOM 636 C C . GLU A 1 80 ? 5.017 -6.140 6.950 1.00 89.44 80 GLU A C 1
ATOM 638 O O . GLU A 1 80 ? 4.238 -6.443 6.046 1.00 89.44 80 GLU A O 1
ATOM 643 N N . THR A 1 81 ? 4.872 -6.647 8.177 1.00 90.12 81 THR A N 1
ATOM 644 C CA . THR A 1 81 ? 3.703 -7.463 8.533 1.00 90.12 81 THR A CA 1
ATOM 645 C C . THR A 1 81 ? 2.493 -6.556 8.725 1.00 90.12 81 THR A C 1
ATOM 647 O O . THR A 1 81 ? 2.421 -5.782 9.681 1.00 90.12 81 THR A O 1
ATOM 650 N N . ARG A 1 82 ? 1.526 -6.643 7.810 1.00 90.56 82 ARG A N 1
ATOM 651 C CA . ARG A 1 82 ? 0.268 -5.897 7.905 1.00 90.56 82 ARG A CA 1
ATOM 652 C C . ARG A 1 82 ? -0.661 -6.601 8.892 1.00 90.56 82 ARG A C 1
ATOM 654 O O . ARG A 1 82 ? -0.943 -7.779 8.723 1.00 90.56 82 ARG A O 1
ATOM 661 N N . VAL A 1 83 ? -1.130 -5.869 9.902 1.00 93.31 83 VAL A N 1
ATOM 662 C CA . VAL A 1 83 ? -2.002 -6.405 10.959 1.00 93.31 83 VAL A CA 1
ATOM 663 C C . VAL A 1 83 ? -3.250 -5.542 11.122 1.00 93.31 83 VAL A C 1
ATOM 665 O O . VAL A 1 83 ? -3.188 -4.308 11.261 1.00 93.31 83 VAL A O 1
ATOM 668 N N . PHE A 1 84 ? -4.401 -6.198 11.146 1.00 94.62 84 PHE A N 1
ATOM 669 C CA . PHE A 1 84 ? -5.695 -5.617 11.438 1.00 94.62 84 PHE A CA 1
ATOM 670 C C . PHE A 1 84 ? -6.204 -6.124 12.793 1.00 94.62 84 PHE A C 1
ATOM 672 O O . PHE A 1 84 ? -6.889 -7.136 12.898 1.00 94.62 84 PHE A O 1
ATOM 679 N N . ASP A 1 85 ? -5.868 -5.387 13.854 1.00 94.56 85 ASP A N 1
ATOM 680 C CA . ASP A 1 85 ? -6.305 -5.717 15.212 1.00 94.56 85 ASP A CA 1
ATOM 681 C C . ASP A 1 85 ? -7.835 -5.726 15.344 1.00 94.56 85 ASP A C 1
ATOM 683 O O . ASP A 1 85 ? -8.511 -4.827 14.841 1.00 94.56 85 ASP A O 1
ATOM 687 N N . GLU A 1 86 ? -8.375 -6.663 16.130 1.00 94.69 86 GLU A N 1
ATOM 688 C CA . GLU A 1 86 ? -9.819 -6.787 16.400 1.00 94.69 86 GLU A CA 1
ATOM 689 C C . GLU A 1 86 ? -10.454 -5.485 16.914 1.00 94.69 86 GLU A C 1
ATOM 691 O O . GLU A 1 86 ? -11.595 -5.168 16.577 1.00 94.69 86 GLU A O 1
ATOM 696 N N . LYS A 1 87 ? -9.709 -4.665 17.665 1.00 94.62 87 LYS A N 1
ATOM 697 C CA . LYS A 1 87 ? -10.209 -3.367 18.137 1.00 94.62 87 LYS A CA 1
ATOM 698 C C . LYS A 1 87 ? -10.635 -2.443 16.995 1.00 94.62 87 LYS A C 1
ATOM 700 O O . LYS A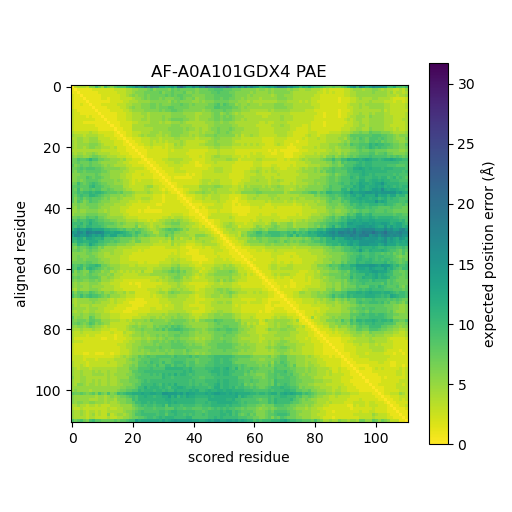 1 87 ? -11.560 -1.662 17.167 1.00 94.62 87 LYS A O 1
ATOM 705 N N . LYS A 1 88 ? -10.023 -2.554 15.808 1.00 94.62 88 LYS A N 1
ATOM 706 C CA . LYS A 1 88 ? -10.287 -1.685 14.647 1.00 94.62 88 LYS A CA 1
ATOM 707 C C . LYS A 1 88 ? -11.677 -1.896 14.031 1.00 94.62 88 LYS A C 1
ATOM 709 O O . LYS A 1 88 ? -12.071 -1.105 13.177 1.00 94.62 88 LYS A O 1
ATOM 714 N N . TYR A 1 89 ? -12.428 -2.915 14.464 1.00 95.56 89 TYR A N 1
ATOM 715 C CA . TYR A 1 89 ? -13.836 -3.093 14.092 1.00 95.56 89 TYR A CA 1
ATOM 716 C C . TYR A 1 89 ? -14.785 -2.114 14.794 1.00 95.56 89 TYR A C 1
ATOM 718 O O . TYR A 1 89 ? -15.868 -1.850 14.275 1.00 95.56 89 TYR A O 1
ATOM 726 N N . LEU A 1 90 ? -14.391 -1.569 15.948 1.00 94.00 90 LEU A N 1
ATOM 727 C CA . LEU A 1 90 ? -15.155 -0.571 16.694 1.00 94.00 90 LEU A CA 1
ATOM 728 C C . LEU A 1 90 ? -14.325 0.705 16.826 1.00 94.00 90 LEU A C 1
ATOM 730 O O . LEU A 1 90 ? -13.118 0.649 17.019 1.00 94.00 90 LEU A O 1
ATOM 734 N N . HIS A 1 91 ? -14.953 1.871 16.723 1.00 92.50 91 HIS A N 1
ATOM 735 C CA . HIS A 1 91 ? -14.245 3.137 16.920 1.00 92.50 91 HIS A CA 1
ATOM 736 C C . HIS A 1 91 ? -14.050 3.426 18.414 1.00 92.50 91 HIS A C 1
ATOM 738 O O . HIS A 1 91 ? -14.914 3.048 19.206 1.00 92.50 91 HIS A O 1
ATOM 744 N N . PRO A 1 92 ? -12.970 4.114 18.822 1.00 95.38 92 PRO A N 1
ATOM 745 C CA . PRO A 1 92 ? -12.852 4.580 20.196 1.00 95.38 92 PRO A CA 1
ATOM 746 C C . PRO A 1 92 ? -13.992 5.553 20.517 1.00 95.38 92 PRO A C 1
ATOM 748 O O . PRO A 1 92 ? -14.340 6.415 19.707 1.00 95.38 92 PRO A O 1
ATOM 751 N N . ILE A 1 93 ? -14.567 5.415 21.707 1.00 94.62 93 ILE A N 1
ATOM 752 C CA . ILE A 1 93 ? -15.525 6.371 22.263 1.00 94.62 93 ILE A CA 1
ATOM 753 C C . ILE A 1 93 ? -14.742 7.590 22.759 1.00 94.62 93 ILE A C 1
ATOM 755 O O . ILE A 1 93 ? -13.668 7.436 23.348 1.00 94.62 93 ILE A O 1
ATOM 759 N N . SER A 1 94 ? -15.268 8.791 22.510 1.00 95.12 94 SER A N 1
ATOM 760 C CA . SER A 1 94 ? -14.651 10.044 22.954 1.00 95.12 94 SER A CA 1
ATOM 761 C C . SER A 1 94 ? -14.526 10.098 24.478 1.00 95.12 94 SER A C 1
ATOM 763 O O . SER A 1 94 ? -15.442 9.704 25.202 1.00 95.12 94 SER A O 1
ATOM 765 N N . ALA A 1 95 ? -13.413 10.645 24.970 1.00 93.06 95 ALA A N 1
ATOM 766 C CA . ALA A 1 95 ? -13.206 10.848 26.402 1.00 93.06 95 ALA A CA 1
ATOM 767 C C . ALA A 1 95 ? -14.269 11.782 27.009 1.00 93.06 95 ALA A C 1
ATOM 769 O O . 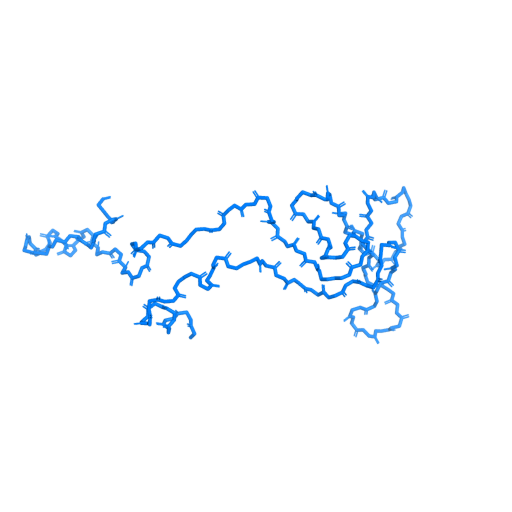ALA A 1 95 ? -14.757 11.516 28.106 1.00 93.06 95 ALA A O 1
ATOM 770 N N . ASP A 1 96 ? -14.682 12.821 26.276 1.00 96.50 96 ASP A N 1
ATOM 771 C CA . ASP A 1 96 ? -15.707 13.767 26.732 1.00 96.50 96 ASP A CA 1
ATOM 772 C C . ASP A 1 96 ? -17.069 13.085 26.920 1.00 96.50 96 ASP A C 1
ATOM 774 O O . ASP A 1 96 ? -17.766 13.356 27.898 1.00 96.50 96 ASP A O 1
ATOM 778 N N . ASP A 1 97 ? -17.422 12.144 26.038 1.00 95.75 97 ASP A N 1
ATOM 779 C CA . ASP A 1 97 ? -18.675 11.386 26.136 1.00 95.75 97 ASP A CA 1
ATOM 780 C C . ASP A 1 97 ? -18.667 10.452 27.355 1.00 95.75 97 ASP A C 1
ATOM 782 O O . ASP A 1 97 ? -19.684 10.308 28.040 1.00 95.75 97 ASP A O 1
ATOM 786 N N . ILE A 1 98 ? -17.511 9.853 27.666 1.00 95.12 98 ILE A N 1
ATOM 787 C CA . ILE A 1 98 ? -17.319 9.007 28.854 1.00 95.12 98 ILE A CA 1
ATOM 788 C C . ILE A 1 98 ? -17.413 9.846 30.139 1.00 95.12 98 ILE A C 1
ATOM 790 O O . ILE A 1 98 ? -18.042 9.421 31.108 1.00 95.12 98 ILE A O 1
ATOM 794 N N . ILE A 1 99 ? -16.835 11.052 30.151 1.00 94.75 99 ILE A N 1
ATOM 795 C CA . ILE A 1 99 ? -16.927 11.981 31.291 1.00 94.75 99 ILE A CA 1
ATOM 796 C C . ILE A 1 99 ? -18.374 12.448 31.489 1.00 94.75 99 ILE A C 1
ATOM 798 O O . ILE A 1 99 ? -18.865 12.480 32.619 1.00 94.75 99 ILE A O 1
ATOM 802 N N . LEU A 1 100 ? -19.065 12.796 30.399 1.00 96.94 100 LEU A N 1
ATOM 803 C CA . LEU A 1 100 ? -20.450 13.264 30.429 1.00 96.94 100 LEU A CA 1
ATOM 804 C C . LEU A 1 100 ? -21.415 12.176 30.916 1.00 96.94 100 LEU A C 1
ATOM 806 O O . LEU A 1 100 ? -22.358 12.468 31.654 1.00 96.94 100 LEU A O 1
ATOM 810 N N . ASN A 1 101 ? -21.187 10.923 30.521 1.00 96.56 101 ASN A N 1
ATOM 811 C CA . ASN A 1 101 ? -21.980 9.781 30.951 1.00 96.56 101 ASN A CA 1
ATOM 812 C C . ASN A 1 101 ? -21.085 8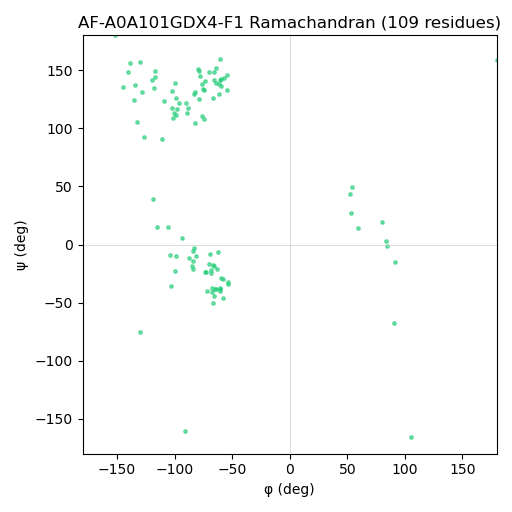.673 31.536 1.00 96.56 101 ASN A C 1
ATOM 814 O O . ASN A 1 101 ? -20.708 7.751 30.812 1.00 96.56 101 ASN A O 1
ATOM 818 N N . PRO A 1 102 ? -20.860 8.669 32.865 1.00 93.19 102 PRO A N 1
ATOM 819 C CA . PRO A 1 102 ? -20.008 7.685 33.542 1.00 93.19 102 PRO A CA 1
ATOM 820 C C . PRO A 1 102 ? -20.469 6.220 33.439 1.00 93.19 102 PRO A C 1
ATOM 822 O O . PRO A 1 102 ? -19.779 5.326 33.920 1.00 93.19 102 PRO A O 1
ATOM 825 N N . LYS A 1 103 ? -21.656 5.951 32.872 1.00 95.62 103 LYS A N 1
ATOM 826 C CA . LYS A 1 103 ? -22.123 4.586 32.573 1.00 95.62 103 LYS A CA 1
ATOM 827 C C . LYS A 1 103 ? -21.600 4.062 31.232 1.00 95.62 103 LYS A C 1
ATOM 829 O O . LYS A 1 103 ? -21.732 2.867 30.976 1.00 95.62 103 LYS A O 1
ATOM 834 N N . LEU A 1 104 ? -21.064 4.926 30.368 1.00 94.06 104 LEU A N 1
ATOM 835 C CA . LEU A 1 104 ? -20.382 4.509 29.147 1.00 94.06 104 LEU A CA 1
ATOM 836 C C . LEU A 1 104 ? -19.007 3.953 29.508 1.00 94.06 104 LEU A C 1
ATOM 838 O O . LEU A 1 104 ? -18.260 4.542 30.284 1.00 94.06 104 LEU A O 1
ATOM 842 N N . THR A 1 105 ? -18.681 2.807 28.926 1.00 93.12 105 THR A N 1
ATOM 843 C CA . THR A 1 105 ? -17.365 2.172 29.035 1.00 93.12 105 THR A CA 1
ATOM 844 C C . THR A 1 105 ? -16.748 2.110 27.647 1.00 93.12 105 THR A C 1
ATOM 846 O O . THR A 1 105 ? -17.478 2.062 26.657 1.00 93.12 105 THR A O 1
ATOM 849 N N . GLN A 1 106 ? -15.419 2.171 27.573 1.00 94.81 106 GLN A N 1
ATOM 850 C CA . GLN A 1 106 ? -14.697 2.171 26.304 1.00 94.81 106 GLN A CA 1
ATOM 851 C C . GLN A 1 106 ? -14.895 0.848 25.543 1.00 94.81 106 GLN A C 1
ATOM 853 O O . GLN A 1 106 ? -15.105 -0.207 26.145 1.00 94.81 106 GLN A O 1
ATOM 858 N N . ASN A 1 107 ? -14.817 0.907 24.212 1.00 95.00 107 ASN A N 1
ATOM 859 C CA . ASN A 1 107 ? -14.805 -0.282 23.370 1.00 95.00 107 ASN A CA 1
ATOM 860 C C . ASN A 1 107 ? -13.520 -1.104 23.609 1.00 95.00 107 ASN A C 1
ATOM 862 O O . ASN A 1 107 ? -12.448 -0.512 23.740 1.00 95.00 107 ASN A O 1
ATOM 866 N N . PRO A 1 108 ? -13.589 -2.450 23.609 1.00 94.12 108 PRO A N 1
ATOM 867 C CA . PRO A 1 108 ? -12.437 -3.295 23.923 1.00 94.12 108 PRO A CA 1
ATOM 868 C C . PRO A 1 108 ? -11.201 -2.998 23.063 1.00 94.12 108 PRO A C 1
ATOM 870 O O . PRO A 1 108 ? -11.290 -2.925 21.834 1.00 94.12 108 PRO A O 1
ATOM 873 N N . GLY A 1 109 ? -10.039 -2.878 23.706 1.00 92.94 109 GLY A N 1
ATOM 874 C CA . GLY A 1 109 ? -8.748 -2.624 23.059 1.00 92.94 109 GLY A CA 1
ATOM 875 C C . GLY A 1 109 ? -8.445 -1.146 22.775 1.00 92.94 109 GLY A C 1
ATOM 876 O O . GLY A 1 109 ? -7.378 -0.844 22.225 1.00 92.94 109 GLY A O 1
ATOM 877 N N . TRP A 1 110 ? -9.368 -0.240 23.111 1.00 92.44 110 TRP A N 1
ATOM 878 C CA . TRP A 1 110 ? -9.205 1.217 23.015 1.00 92.44 110 TRP A CA 1
ATOM 879 C C . TRP A 1 110 ? -8.999 1.898 24.373 1.00 92.44 110 TRP A C 1
ATOM 881 O O . TRP A 1 110 ? -9.172 3.115 24.463 1.00 92.44 110 TRP A O 1
ATOM 89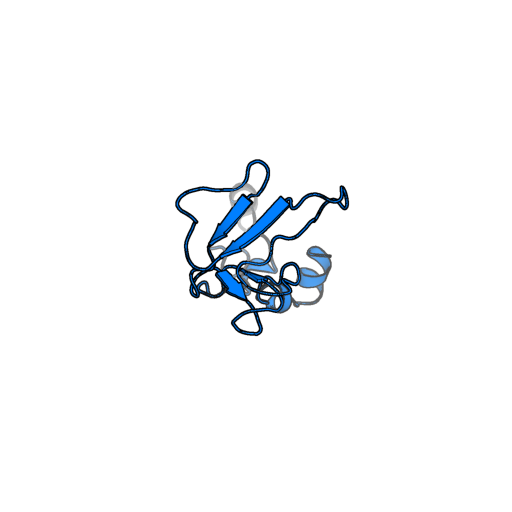1 N N . GLU A 1 111 ? -8.683 1.123 25.412 1.00 86.62 111 GLU A N 1
ATOM 892 C CA . GLU A 1 111 ? -8.350 1.636 26.746 1.00 86.62 111 GLU A CA 1
ATOM 893 C C . GLU A 1 111 ? -7.103 2.535 26.757 1.00 86.62 111 GLU A C 1
ATOM 895 O O . GLU A 1 111 ? -6.163 2.294 25.960 1.00 86.62 111 GLU A O 1
#

Solvent-accessible surface area (backbone atoms only — not comparable to full-atom values): 6778 Å² total; per-residue (Å²): 108,72,67,52,28,43,75,68,73,42,48,70,69,73,35,56,80,48,71,54,66,76,39,93,35,59,72,46,68,37,55,82,86,74,82,87,55,49,41,34,26,40,25,78,62,80,67,98,75,73,60,89,73,42,44,74,45,64,44,71,73,50,50,29,39,36,74,65,69,55,23,38,32,35,34,48,47,70,70,54,86,59,79,66,60,77,38,76,63,53,74,73,66,58,68,67,60,33,68,76,36,78,86,56,74,72,46,72,87,58,124

Mean predicted aligned error: 5.36 Å

pLDDT: mean 92.76, std 2.61, range [82.94, 96.94]